Protein AF-A0A661AYB1-F1 (afdb_monomer_lite)

pLDDT: mean 85.17, std 22.88, range [31.92, 98.88]

Secondary structure (DSSP, 8-state):
----------------------TTS-------GGGS--HHHHHHHHSS--HHHHHHHHHHHHHHHHH---STTS-EEEEEESSSSTTTTHHHHHHHHHH---GGGT-EEEEE-SS-EEEEEETTEEEEEEE-HHHHHHHHT-S-HHHHHHHHHHS-GGGTEEEEEEE-

Sequence (168 aa):
MSNPREGSGTSRRRTSSAYRNTWIRNGRGFLRGADLLDYKHAIDFHGHEGPFLALGYKIGEYAREKLKPSGIMDLRALIFLKKIEKPYTCVLDGIQCSTTCTLGKGNIEVREGDGWRVEIEGKNGKVIFVIKEETIEYFLSRDDLERTAEEVRENPLERWVFLQDFSN

Radius of gyration: 23.29 Å; chains: 1; bounding box: 60×84×34 Å

Structure (mmCIF, N/CA/C/O backbone):
data_AF-A0A661AYB1-F1
#
_entry.id   AF-A0A661AYB1-F1
#
loop_
_atom_site.group_PDB
_atom_site.id
_atom_site.type_symbol
_atom_site.label_atom_id
_atom_site.label_alt_id
_atom_site.label_comp_id
_atom_site.label_asym_id
_atom_site.label_entity_id
_atom_site.label_seq_id
_atom_site.pdbx_PDB_ins_code
_atom_site.Cartn_x
_atom_site.Cartn_y
_atom_site.Cartn_z
_atom_site.occupancy
_atom_site.B_iso_or_equiv
_atom_site.auth_seq_id
_atom_site.auth_comp_id
_atom_site.auth_asym_id
_atom_site.auth_atom_id
_atom_site.pdbx_PDB_model_num
ATOM 1 N N . MET A 1 1 ? -45.485 -69.947 0.235 1.00 43.81 1 MET A N 1
ATOM 2 C CA . MET A 1 1 ? -44.553 -69.177 1.083 1.00 43.81 1 MET A CA 1
ATOM 3 C C . MET A 1 1 ? -44.688 -67.705 0.707 1.00 43.81 1 MET A C 1
ATOM 5 O O . MET A 1 1 ? -44.506 -67.379 -0.453 1.00 43.81 1 MET A O 1
ATOM 9 N N . SER A 1 2 ? -45.178 -66.914 1.664 1.00 39.59 2 SER A N 1
ATOM 10 C CA . SER A 1 2 ? -45.074 -65.451 1.866 1.00 39.59 2 SER A CA 1
ATOM 11 C C . SER A 1 2 ? -44.906 -64.471 0.676 1.00 39.59 2 SER A C 1
ATOM 13 O O . SER A 1 2 ? -43.874 -64.423 0.023 1.00 39.59 2 SER A O 1
ATOM 15 N N . ASN A 1 3 ? -45.920 -63.602 0.541 1.00 35.78 3 ASN A N 1
ATOM 16 C CA . ASN A 1 3 ? -45.997 -62.254 -0.085 1.00 35.78 3 ASN A CA 1
ATOM 17 C C . ASN A 1 3 ? -44.913 -61.267 0.478 1.00 35.78 3 ASN A C 1
ATOM 19 O O . ASN A 1 3 ? -44.307 -61.666 1.476 1.00 35.78 3 ASN A O 1
ATOM 23 N N . PRO A 1 4 ? -44.724 -59.978 0.046 1.00 45.22 4 PRO A N 1
ATOM 24 C CA . PRO A 1 4 ? -45.544 -59.139 -0.857 1.00 45.22 4 PRO A CA 1
ATOM 25 C C . PRO A 1 4 ? -44.851 -58.077 -1.780 1.00 45.22 4 PRO A C 1
ATOM 27 O O . PRO A 1 4 ? -43.690 -57.721 -1.641 1.00 45.22 4 PRO A O 1
ATOM 30 N N . ARG A 1 5 ? -45.682 -57.566 -2.707 1.00 37.22 5 ARG A N 1
ATOM 31 C CA . ARG A 1 5 ? -45.939 -56.191 -3.227 1.00 37.22 5 ARG A CA 1
ATOM 32 C C . ARG A 1 5 ? -44.910 -55.033 -3.173 1.00 37.22 5 ARG A C 1
ATOM 34 O O . ARG A 1 5 ? -44.448 -54.637 -2.115 1.00 37.22 5 ARG A O 1
ATOM 41 N N . GLU A 1 6 ? -44.837 -54.393 -4.352 1.00 39.62 6 GLU A N 1
ATOM 42 C CA . GLU A 1 6 ? -44.887 -52.951 -4.706 1.00 39.62 6 GLU A CA 1
ATOM 43 C C . GLU A 1 6 ? -43.889 -51.931 -4.128 1.00 39.62 6 GLU A C 1
ATOM 45 O O . GLU A 1 6 ? -43.764 -51.717 -2.928 1.00 39.62 6 GLU A O 1
ATOM 50 N N . GLY A 1 7 ? -43.302 -51.156 -5.049 1.00 32.94 7 GLY A N 1
ATOM 51 C CA . GLY A 1 7 ? -42.613 -49.899 -4.770 1.00 32.94 7 GLY A CA 1
ATOM 52 C C . GLY A 1 7 ? -42.610 -48.991 -6.000 1.00 32.94 7 GLY A C 1
ATOM 53 O O . GLY A 1 7 ? -41.715 -49.058 -6.836 1.00 32.94 7 GLY A O 1
ATOM 54 N N . SER A 1 8 ? -43.639 -48.151 -6.103 1.00 37.94 8 SER A N 1
ATOM 55 C CA . SER A 1 8 ? -43.830 -47.079 -7.082 1.00 37.94 8 SER A CA 1
ATOM 56 C C . SER A 1 8 ? -42.684 -46.055 -7.070 1.00 37.94 8 SER A C 1
ATOM 58 O O . SER A 1 8 ? -42.398 -45.443 -6.037 1.00 37.94 8 SER A O 1
ATOM 60 N N . GLY A 1 9 ? -42.069 -45.820 -8.232 1.00 38.38 9 GLY A N 1
ATOM 61 C CA . GLY A 1 9 ? -41.045 -44.795 -8.431 1.00 38.38 9 GLY A CA 1
ATOM 62 C C . GLY A 1 9 ? -41.621 -43.382 -8.330 1.00 38.38 9 GLY A C 1
ATOM 63 O O . GLY A 1 9 ? -42.375 -42.943 -9.195 1.00 38.38 9 GLY A O 1
ATOM 64 N N . THR A 1 10 ? -41.242 -42.653 -7.281 1.00 40.94 10 THR A N 1
ATOM 65 C CA . THR A 1 10 ? -41.530 -41.222 -7.134 1.00 40.94 10 THR A CA 1
ATOM 66 C C . THR A 1 10 ? -40.309 -40.402 -7.546 1.00 40.94 10 THR A C 1
ATOM 68 O O . THR A 1 10 ? -39.211 -40.548 -7.005 1.00 40.94 10 THR A O 1
ATOM 71 N N . SER A 1 11 ? -40.499 -39.517 -8.528 1.00 45.06 11 SER A N 1
ATOM 72 C CA . SER A 1 11 ? -39.491 -38.560 -8.980 1.00 45.06 11 SER A CA 1
ATOM 73 C C . SER A 1 11 ? -39.166 -37.568 -7.859 1.00 45.06 11 SER A C 1
ATOM 75 O O . SER A 1 11 ? -39.990 -36.717 -7.511 1.00 45.06 11 SER A O 1
ATOM 77 N N . ARG A 1 12 ? -37.955 -37.628 -7.301 1.00 42.88 12 ARG A N 1
ATOM 78 C CA . ARG A 1 12 ? -37.462 -36.586 -6.393 1.00 42.88 12 ARG A CA 1
ATOM 79 C C . ARG A 1 12 ? -36.938 -35.404 -7.206 1.00 42.88 12 ARG A C 1
ATOM 81 O O . ARG A 1 12 ? -35.799 -35.409 -7.664 1.00 42.88 12 ARG A O 1
ATOM 88 N N . ARG A 1 13 ? -37.763 -34.361 -7.339 1.00 41.09 13 ARG A N 1
ATOM 89 C CA . ARG A 1 13 ? -37.289 -33.006 -7.652 1.00 41.09 13 ARG A CA 1
ATOM 90 C C . ARG A 1 13 ? -36.398 -32.540 -6.497 1.00 41.09 13 ARG A C 1
ATOM 92 O O . ARG A 1 13 ? -36.885 -32.309 -5.394 1.00 41.09 13 ARG A O 1
ATOM 99 N N . ARG A 1 14 ? -35.093 -32.408 -6.738 1.00 37.84 14 ARG A N 1
ATOM 100 C CA . ARG A 1 14 ? -34.182 -31.672 -5.851 1.00 37.84 14 ARG A CA 1
ATOM 101 C C . ARG A 1 14 ? -34.452 -30.180 -6.032 1.00 37.84 14 ARG A C 1
ATOM 103 O O . ARG A 1 14 ? -33.936 -29.560 -6.952 1.00 37.84 14 ARG A O 1
ATOM 110 N N . THR A 1 15 ? -35.285 -29.607 -5.172 1.00 40.50 15 THR A N 1
ATOM 111 C CA . THR A 1 15 ? -35.378 -28.152 -5.027 1.00 40.50 15 THR A CA 1
ATOM 112 C C . THR A 1 15 ? -34.154 -27.665 -4.256 1.00 40.50 15 THR A C 1
ATOM 114 O O . THR A 1 15 ? -33.976 -28.004 -3.086 1.00 40.50 15 THR A O 1
ATOM 117 N N . SER A 1 16 ? -33.300 -26.885 -4.914 1.00 42.72 16 SER A N 1
ATOM 118 C CA . SER A 1 16 ? -32.197 -26.142 -4.306 1.00 42.72 16 SER A CA 1
ATOM 119 C C . SER A 1 16 ? -32.754 -25.080 -3.355 1.00 42.72 16 SER A C 1
ATOM 121 O O . SER A 1 16 ? -33.193 -24.013 -3.776 1.00 42.72 16 SER A O 1
ATOM 123 N N . SER A 1 17 ? -32.764 -25.382 -2.062 1.00 47.78 17 SER A N 1
ATOM 124 C CA . SER A 1 17 ? -33.146 -24.443 -1.009 1.00 47.78 17 SER A CA 1
ATOM 125 C C . SER A 1 17 ? -32.189 -24.603 0.163 1.00 47.78 17 SER A C 1
ATOM 127 O O . SER A 1 17 ? -32.454 -25.400 1.054 1.00 47.78 17 SER A O 1
ATOM 129 N N . ALA A 1 18 ? -31.058 -23.890 0.119 1.00 39.28 18 ALA A N 1
ATOM 130 C CA . ALA A 1 18 ? -30.256 -23.540 1.299 1.00 39.28 18 ALA A CA 1
ATOM 131 C C . ALA A 1 18 ? -29.067 -22.609 0.959 1.00 39.28 18 ALA A C 1
ATOM 133 O O . ALA A 1 18 ? -27.968 -22.805 1.455 1.00 39.28 18 ALA A O 1
ATOM 134 N N . TYR A 1 19 ? -29.269 -21.559 0.160 1.00 35.22 19 TYR A N 1
ATOM 135 C CA . TYR A 1 19 ? -28.441 -20.348 0.289 1.00 35.22 19 TYR A CA 1
ATOM 136 C C . TYR A 1 19 ? -29.288 -19.293 0.999 1.00 35.22 19 TYR A C 1
ATOM 138 O O . TYR A 1 19 ? -29.743 -18.313 0.418 1.00 35.22 19 TYR A O 1
ATOM 146 N N . ARG A 1 20 ? -29.611 -19.555 2.271 1.00 37.22 20 ARG A N 1
ATOM 147 C CA . ARG A 1 20 ? -30.204 -18.536 3.140 1.00 37.22 20 ARG A CA 1
ATOM 148 C C . ARG A 1 20 ? -29.062 -17.769 3.785 1.00 37.22 20 ARG A C 1
ATOM 150 O O . ARG A 1 20 ? -28.389 -18.278 4.671 1.00 37.22 20 ARG A O 1
ATOM 157 N N . ASN A 1 21 ? -28.877 -16.547 3.302 1.00 39.44 21 ASN A N 1
ATOM 158 C CA . ASN A 1 21 ? -27.974 -15.523 3.812 1.00 39.44 21 ASN A CA 1
ATOM 159 C C . ASN A 1 21 ? -28.178 -15.293 5.320 1.00 39.44 21 ASN A C 1
ATOM 161 O O . ASN A 1 21 ? -29.013 -14.490 5.734 1.00 39.44 21 ASN A O 1
ATOM 165 N N . THR A 1 22 ? -27.409 -15.996 6.147 1.00 34.19 22 THR A N 1
ATOM 166 C CA . THR A 1 22 ? -27.320 -15.779 7.601 1.00 34.19 22 THR A CA 1
ATOM 167 C C . THR A 1 22 ? -26.187 -14.825 7.986 1.00 34.19 22 THR A C 1
ATOM 169 O O . THR A 1 22 ? -26.198 -14.299 9.094 1.00 34.19 22 THR A O 1
ATOM 172 N N . TRP A 1 23 ? -25.266 -14.517 7.068 1.00 37.44 23 TRP A N 1
ATOM 173 C CA . TRP A 1 23 ? -24.085 -13.680 7.326 1.00 37.44 23 TRP A CA 1
ATOM 174 C C . TRP A 1 23 ? -24.373 -12.180 7.497 1.00 37.44 23 TRP A C 1
ATOM 176 O O . TRP A 1 23 ? -23.532 -11.459 8.016 1.00 37.44 23 TRP A O 1
ATOM 186 N N . ILE A 1 24 ? -25.559 -11.698 7.103 1.00 43.25 24 ILE A N 1
ATOM 187 C CA . ILE A 1 24 ? -25.886 -10.257 7.116 1.00 43.25 24 ILE A CA 1
ATOM 188 C C . ILE A 1 24 ? -26.726 -9.849 8.347 1.00 43.25 24 ILE A C 1
ATOM 190 O O . ILE A 1 24 ? -26.799 -8.670 8.674 1.00 43.25 24 ILE A O 1
ATOM 194 N N . ARG A 1 25 ? -27.358 -10.787 9.077 1.00 33.72 25 ARG A N 1
ATOM 195 C CA . ARG A 1 25 ? -28.389 -10.432 10.086 1.00 33.72 25 ARG A CA 1
ATOM 196 C C . ARG A 1 25 ? -27.957 -10.430 11.549 1.00 33.72 25 ARG A C 1
ATOM 198 O O . ARG A 1 25 ? -28.718 -9.938 12.372 1.00 33.72 25 ARG A O 1
ATOM 205 N N . ASN A 1 26 ? -26.770 -10.915 11.896 1.00 31.92 26 ASN A N 1
ATOM 206 C CA . ASN A 1 26 ? -26.352 -10.972 13.297 1.00 31.92 26 ASN A CA 1
ATOM 207 C C . ASN A 1 26 ? -25.154 -10.057 13.529 1.00 31.92 26 ASN A C 1
ATOM 209 O O . ASN A 1 26 ? -24.014 -10.491 13.408 1.00 31.92 26 ASN A O 1
ATOM 213 N N . GLY A 1 27 ? -25.430 -8.799 13.883 1.00 40.94 27 GLY A N 1
ATOM 214 C CA . GLY A 1 27 ? -24.456 -7.814 14.362 1.00 40.94 27 GLY A CA 1
ATOM 215 C C . GLY A 1 27 ? -23.776 -8.228 15.671 1.00 40.94 27 GLY A C 1
ATOM 216 O O . GLY A 1 27 ? -23.959 -7.596 16.705 1.00 40.94 27 GLY A O 1
ATOM 217 N N . ARG A 1 28 ? -22.987 -9.302 15.631 1.00 38.91 28 ARG A N 1
ATOM 218 C CA . ARG A 1 28 ? -22.033 -9.698 16.664 1.00 38.91 28 ARG A CA 1
ATOM 219 C C . ARG A 1 28 ? -20.692 -9.893 15.978 1.00 38.91 28 ARG A C 1
ATOM 221 O O . ARG A 1 28 ? -20.507 -10.846 15.228 1.00 38.91 28 ARG A O 1
ATOM 228 N N . GLY A 1 29 ? -19.818 -8.912 16.179 1.00 45.34 29 GLY A N 1
ATOM 229 C CA . GLY A 1 29 ? -18.493 -8.871 15.586 1.00 45.34 29 GLY A CA 1
ATOM 230 C C . GLY A 1 29 ? -17.638 -10.052 16.013 1.00 45.34 29 GLY A C 1
ATOM 231 O O . GLY A 1 29 ? -17.759 -10.535 17.135 1.00 45.34 29 GLY A O 1
ATOM 232 N N . PHE A 1 30 ? -16.773 -10.478 15.104 1.00 46.31 30 PHE A N 1
ATOM 233 C CA . PHE A 1 30 ? -15.392 -10.809 15.413 1.00 46.31 30 PHE A CA 1
ATOM 234 C C . PHE A 1 30 ? -14.692 -11.018 14.071 1.00 46.31 30 PHE A C 1
ATOM 236 O O . PHE A 1 30 ? -14.798 -12.092 13.493 1.00 46.31 30 PHE A O 1
ATOM 243 N N . LEU A 1 31 ? -14.004 -10.002 13.548 1.00 49.12 31 LEU A N 1
ATOM 244 C CA . LEU A 1 31 ? -12.882 -10.305 12.666 1.00 49.12 31 LEU A CA 1
ATOM 245 C C . LEU A 1 31 ? -11.839 -10.999 13.547 1.00 49.12 31 LEU A C 1
ATOM 247 O O . LEU A 1 31 ? -11.170 -10.330 14.338 1.00 49.12 31 LEU A O 1
ATOM 251 N N . ARG A 1 32 ? -11.749 -12.335 13.504 1.00 50.12 32 ARG A N 1
ATOM 252 C CA . ARG A 1 32 ? -10.580 -13.010 14.092 1.00 50.12 32 ARG A CA 1
ATOM 253 C C . ARG A 1 32 ? -9.410 -12.697 13.163 1.00 50.12 32 ARG A C 1
ATOM 255 O O . ARG A 1 32 ? -9.601 -12.489 11.970 1.00 50.12 32 ARG A O 1
ATOM 262 N N . GLY A 1 33 ? -8.182 -12.720 13.678 1.00 44.81 33 GLY A N 1
ATOM 263 C CA . GLY A 1 33 ? -6.979 -12.604 12.838 1.00 44.81 33 GLY A CA 1
ATOM 264 C C . GLY A 1 33 ? -6.897 -13.639 11.697 1.00 44.81 33 GLY A C 1
ATOM 265 O O . GLY A 1 33 ? -6.068 -13.485 10.818 1.00 44.81 33 GLY A O 1
ATOM 266 N N . ALA A 1 34 ? -7.771 -14.654 11.689 1.00 47.03 34 ALA A N 1
ATOM 267 C CA . ALA A 1 34 ? -7.906 -15.683 10.660 1.00 47.03 34 ALA A CA 1
ATOM 268 C C . ALA A 1 34 ? -8.779 -15.289 9.442 1.00 47.03 34 ALA A C 1
ATOM 270 O O . ALA A 1 34 ? -8.911 -16.095 8.528 1.00 47.03 34 ALA A O 1
ATOM 271 N N . ASP A 1 35 ? -9.376 -14.089 9.418 1.00 61.72 35 ASP A N 1
ATOM 272 C CA . ASP A 1 35 ? -10.296 -13.650 8.348 1.00 61.72 35 ASP A CA 1
ATOM 273 C C . ASP A 1 35 ? -9.658 -12.660 7.344 1.00 61.72 35 ASP A C 1
ATOM 275 O O . ASP A 1 35 ? -10.359 -12.071 6.517 1.00 61.72 35 ASP A O 1
ATOM 279 N N . LEU A 1 36 ? -8.340 -12.433 7.426 1.00 72.75 36 LEU A N 1
ATOM 280 C CA . LEU A 1 36 ? -7.573 -11.610 6.481 1.00 72.75 36 LEU A CA 1
ATOM 281 C C . LEU A 1 36 ? -6.665 -12.482 5.626 1.00 72.75 36 LEU A C 1
ATOM 283 O O . LEU A 1 36 ? -6.191 -13.522 6.080 1.00 72.75 36 LEU A O 1
ATOM 287 N N . LEU A 1 37 ? -6.402 -12.027 4.403 1.00 85.00 37 LEU A N 1
ATOM 288 C CA . LEU A 1 37 ? -5.384 -12.648 3.573 1.00 85.00 37 LEU A CA 1
ATOM 289 C C . LEU A 1 37 ? -4.026 -12.304 4.176 1.00 85.00 37 LEU A C 1
ATOM 291 O O . LEU A 1 37 ? -3.697 -11.126 4.301 1.00 85.00 37 LEU A O 1
ATOM 295 N N . ASP A 1 38 ? -3.260 -13.326 4.560 1.00 94.56 38 ASP A N 1
ATOM 296 C CA . ASP A 1 38 ? -1.843 -13.126 4.837 1.00 94.56 38 ASP A CA 1
ATOM 297 C C . ASP A 1 38 ? -1.109 -12.702 3.552 1.00 94.56 38 ASP A C 1
ATOM 299 O O . ASP A 1 38 ? -1.650 -12.737 2.439 1.00 94.56 38 ASP A O 1
ATOM 303 N N . TYR A 1 39 ? 0.149 -12.302 3.697 1.00 96.62 39 TYR A N 1
ATOM 304 C CA . TYR A 1 39 ? 0.917 -11.782 2.575 1.00 96.62 39 TYR A CA 1
ATOM 305 C C . TYR A 1 39 ? 1.100 -12.808 1.446 1.00 96.62 39 TYR A C 1
ATOM 307 O O . TYR A 1 39 ? 1.067 -12.447 0.271 1.00 96.62 39 TYR A O 1
ATOM 315 N N . LYS A 1 40 ? 1.206 -14.102 1.777 1.00 97.12 40 LYS A N 1
ATOM 316 C CA . LYS A 1 40 ? 1.285 -15.163 0.768 1.00 97.12 40 LYS A CA 1
ATOM 317 C C . LYS A 1 40 ? -0.007 -15.223 -0.049 1.00 97.12 40 LYS A C 1
ATOM 319 O O . LYS A 1 40 ? 0.045 -15.301 -1.272 1.00 97.12 40 LYS A O 1
ATOM 324 N N . HIS A 1 41 ? -1.164 -15.145 0.598 1.00 97.19 41 HIS A N 1
ATOM 325 C CA . HIS A 1 41 ? -2.436 -15.110 -0.118 1.00 97.19 41 HIS A CA 1
ATOM 326 C C . HIS A 1 41 ? -2.632 -13.809 -0.909 1.00 97.19 41 HIS A C 1
ATOM 328 O O . HIS A 1 41 ? -3.308 -13.830 -1.935 1.00 97.19 41 HIS A O 1
ATOM 334 N N . ALA A 1 42 ? -2.035 -12.691 -0.481 1.00 97.75 42 ALA A N 1
ATOM 335 C CA . ALA A 1 42 ? -2.006 -11.466 -1.280 1.00 97.75 42 ALA A CA 1
ATOM 336 C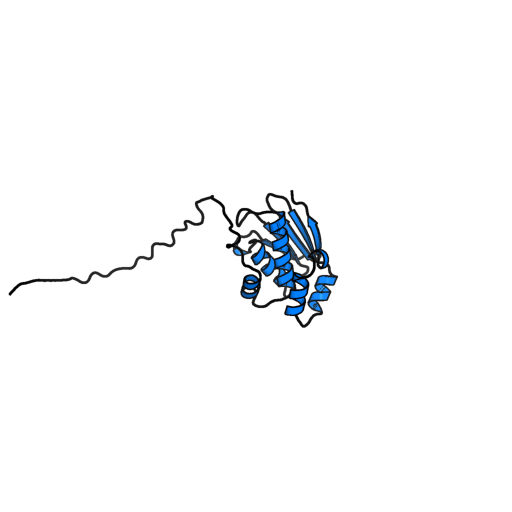 C . ALA A 1 42 ? -1.189 -11.647 -2.573 1.00 97.75 42 ALA A C 1
ATOM 338 O O . ALA A 1 42 ? -1.622 -11.196 -3.634 1.00 97.75 42 ALA A O 1
ATOM 339 N N . ILE A 1 43 ? -0.059 -12.362 -2.508 1.00 98.44 43 ILE A N 1
ATOM 340 C CA . ILE A 1 43 ? 0.715 -12.772 -3.692 1.00 98.44 43 ILE A CA 1
ATOM 341 C C . ILE A 1 43 ? -0.128 -13.677 -4.593 1.00 98.44 43 ILE A C 1
ATOM 343 O O . ILE A 1 43 ? -0.221 -13.414 -5.789 1.00 98.44 43 ILE A O 1
ATOM 347 N N . ASP A 1 44 ? -0.787 -14.695 -4.032 1.00 98.25 44 ASP A N 1
ATOM 348 C CA . ASP A 1 44 ? -1.638 -15.616 -4.798 1.00 98.25 44 ASP A CA 1
ATOM 349 C C . ASP A 1 44 ? -2.811 -14.875 -5.476 1.00 98.25 44 ASP A C 1
ATOM 351 O O . ASP A 1 44 ? -3.161 -15.173 -6.618 1.00 98.25 44 ASP A O 1
ATOM 355 N N . PHE A 1 45 ? -3.404 -13.885 -4.795 1.00 97.81 45 PHE A N 1
ATOM 356 C CA . PHE A 1 45 ? -4.462 -13.029 -5.341 1.00 97.81 45 PHE A CA 1
ATOM 357 C C . PHE A 1 45 ? -3.961 -12.151 -6.496 1.00 97.81 45 PHE A C 1
ATOM 359 O O . PHE A 1 45 ? -4.647 -12.011 -7.507 1.00 97.81 45 PHE A O 1
ATOM 366 N N . HIS A 1 46 ? -2.772 -11.564 -6.350 1.00 97.94 46 HIS A N 1
ATOM 367 C CA . HIS A 1 46 ? -2.188 -10.660 -7.341 1.00 97.94 46 HIS A CA 1
ATOM 368 C C . HIS A 1 46 ? -1.590 -11.396 -8.553 1.00 97.94 46 HIS A C 1
ATOM 370 O O . HIS A 1 46 ? -1.641 -10.907 -9.684 1.00 97.94 46 HIS A O 1
ATOM 376 N N . GLY A 1 47 ? -1.021 -12.579 -8.314 1.00 98.25 47 GLY A N 1
ATOM 377 C CA . GLY A 1 47 ? -0.378 -13.445 -9.300 1.00 98.25 47 GLY A CA 1
ATOM 378 C C . GLY A 1 47 ? 1.155 -13.400 -9.320 1.00 98.25 47 GLY A C 1
ATOM 379 O O . GLY A 1 47 ? 1.748 -14.196 -10.041 1.00 98.25 47 GLY A O 1
ATOM 380 N N . HIS A 1 48 ? 1.803 -12.504 -8.568 1.00 98.00 48 HIS A N 1
ATOM 381 C CA . HIS A 1 48 ? 3.260 -12.483 -8.353 1.00 98.00 48 HIS A CA 1
ATOM 382 C C . HIS A 1 48 ? 3.639 -11.597 -7.155 1.00 98.00 48 HIS A C 1
ATOM 384 O O . HIS A 1 48 ? 2.840 -10.771 -6.711 1.00 98.00 48 HIS A O 1
ATOM 390 N N . GLU A 1 49 ? 4.867 -11.738 -6.649 1.00 98.19 49 GLU A N 1
ATOM 391 C CA . GLU A 1 49 ? 5.412 -10.872 -5.600 1.00 98.19 49 GLU A CA 1
ATOM 392 C C . GLU A 1 49 ? 6.137 -9.669 -6.227 1.00 98.19 49 GLU A C 1
ATOM 394 O O . GLU A 1 49 ? 7.187 -9.809 -6.847 1.00 98.19 49 GLU A O 1
ATOM 399 N N . GLY A 1 50 ? 5.549 -8.475 -6.105 1.00 98.56 50 GLY A N 1
ATOM 400 C CA . GLY A 1 50 ? 6.106 -7.235 -6.651 1.00 98.56 50 GLY A CA 1
ATOM 401 C C . GLY A 1 50 ? 6.136 -6.100 -5.624 1.00 98.56 50 GLY A C 1
ATOM 402 O O . GLY A 1 50 ? 5.351 -6.100 -4.671 1.00 98.56 50 GLY A O 1
ATOM 403 N N . PRO A 1 51 ? 7.001 -5.087 -5.803 1.00 98.75 51 PRO A N 1
ATOM 404 C CA . PRO A 1 51 ? 7.246 -4.079 -4.771 1.00 98.75 51 PRO A CA 1
ATOM 405 C C . PRO A 1 51 ? 6.038 -3.171 -4.500 1.00 98.75 51 PRO A C 1
ATOM 407 O O . PRO A 1 51 ? 5.793 -2.789 -3.356 1.00 98.75 51 PRO A O 1
ATOM 410 N N . PHE A 1 52 ? 5.220 -2.881 -5.518 1.00 98.75 52 PHE A N 1
ATOM 411 C CA . PHE A 1 52 ? 3.970 -2.137 -5.336 1.00 98.75 52 PHE A CA 1
ATOM 412 C C . PHE A 1 52 ? 2.940 -2.924 -4.510 1.00 98.75 52 PHE A C 1
ATOM 414 O O . PHE A 1 52 ? 2.313 -2.344 -3.624 1.00 98.75 52 PHE A O 1
ATOM 421 N N . LEU A 1 53 ? 2.804 -4.238 -4.747 1.00 98.81 53 LEU A N 1
ATOM 422 C CA . LEU A 1 53 ? 1.960 -5.125 -3.936 1.00 98.81 53 LEU A CA 1
ATOM 423 C C . LEU A 1 53 ? 2.438 -5.132 -2.478 1.00 98.81 53 LEU A C 1
ATOM 425 O O . LEU A 1 53 ? 1.637 -4.908 -1.569 1.00 98.81 53 LEU A O 1
ATOM 429 N N . ALA A 1 54 ? 3.742 -5.338 -2.270 1.00 98.88 54 ALA A N 1
ATOM 430 C CA . ALA A 1 54 ? 4.373 -5.358 -0.952 1.00 98.88 54 ALA A CA 1
ATOM 431 C C . ALA A 1 54 ? 4.125 -4.062 -0.174 1.00 98.88 54 ALA A C 1
ATOM 433 O O . ALA A 1 54 ? 3.707 -4.098 0.986 1.00 98.88 54 ALA A O 1
ATOM 434 N N . LEU A 1 55 ? 4.319 -2.911 -0.826 1.00 98.88 55 LEU A N 1
ATOM 435 C CA . LEU A 1 55 ? 4.087 -1.606 -0.218 1.00 98.88 55 LEU A CA 1
ATOM 436 C C . LEU A 1 55 ? 2.615 -1.421 0.168 1.00 98.88 55 LEU A C 1
ATOM 438 O O . LEU A 1 55 ? 2.323 -0.995 1.284 1.00 98.88 55 LEU A O 1
ATOM 442 N N . GLY A 1 56 ? 1.688 -1.774 -0.726 1.00 98.81 56 GLY A N 1
ATOM 443 C CA . GLY A 1 56 ? 0.254 -1.676 -0.458 1.00 98.81 56 GLY A CA 1
ATOM 444 C C . GLY A 1 56 ? -0.186 -2.556 0.710 1.00 98.81 56 GLY A C 1
ATOM 445 O O . GLY A 1 56 ? -0.933 -2.111 1.584 1.00 98.81 56 GLY A O 1
ATOM 446 N N . TYR A 1 57 ? 0.329 -3.785 0.768 1.00 98.75 57 TYR A N 1
ATOM 447 C CA . TYR A 1 57 ? 0.041 -4.709 1.858 1.00 98.75 57 TYR A CA 1
ATOM 448 C C . TYR A 1 57 ? 0.521 -4.136 3.197 1.00 98.75 57 TYR A C 1
ATOM 450 O O . TYR A 1 57 ? -0.275 -4.015 4.132 1.00 98.75 57 TYR A O 1
ATOM 458 N N . LYS A 1 58 ? 1.769 -3.655 3.241 1.00 98.50 58 LYS A N 1
ATOM 459 C CA . LYS A 1 58 ? 2.391 -3.055 4.428 1.00 98.50 58 LYS A CA 1
ATOM 460 C C . LYS A 1 58 ? 1.680 -1.789 4.915 1.00 98.50 58 LYS A C 1
ATOM 462 O O . LYS A 1 58 ? 1.504 -1.607 6.119 1.00 98.50 58 LYS A O 1
ATOM 467 N N . ILE A 1 59 ? 1.228 -0.936 3.993 1.00 98.75 59 ILE A N 1
ATOM 468 C CA . ILE A 1 59 ? 0.389 0.232 4.304 1.00 98.75 59 ILE A CA 1
ATOM 469 C C . ILE A 1 59 ? -0.883 -0.200 5.040 1.00 98.75 59 ILE A C 1
ATOM 471 O O . ILE A 1 59 ? -1.256 0.396 6.053 1.00 98.75 59 ILE A O 1
ATOM 475 N N . GLY A 1 60 ? -1.558 -1.240 4.551 1.00 98.25 60 GLY A N 1
ATOM 476 C CA . GLY A 1 60 ? -2.792 -1.693 5.176 1.00 98.25 60 GLY A CA 1
ATOM 477 C C . GLY A 1 60 ? -2.593 -2.429 6.502 1.00 98.25 60 GLY A C 1
ATOM 478 O O . GLY A 1 60 ? -3.410 -2.244 7.404 1.00 98.25 60 GLY A O 1
ATOM 479 N N . GLU A 1 61 ? -1.497 -3.176 6.675 1.00 97.38 61 GLU A N 1
ATOM 480 C CA . GLU A 1 61 ? -1.120 -3.741 7.981 1.00 97.38 61 GLU A CA 1
ATOM 481 C C . GLU A 1 61 ? -0.922 -2.639 9.021 1.00 97.38 61 GLU A C 1
ATOM 483 O O . GLU A 1 61 ? -1.543 -2.681 10.087 1.00 97.38 61 GLU A O 1
ATOM 488 N N . TYR A 1 62 ? -0.144 -1.608 8.671 1.00 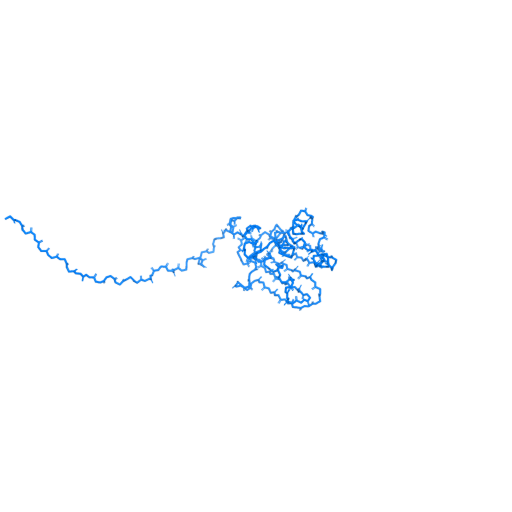98.00 62 TYR A N 1
ATOM 489 C CA . TYR A 1 62 ? 0.058 -0.441 9.525 1.00 98.00 62 TYR A CA 1
ATOM 490 C C . TYR A 1 62 ? -1.281 0.211 9.889 1.00 98.00 62 TYR A C 1
ATOM 492 O O . TYR A 1 62 ? -1.578 0.448 11.061 1.00 98.00 62 TYR A O 1
ATOM 500 N N . ALA A 1 63 ? -2.135 0.468 8.893 1.00 98.06 63 ALA A N 1
ATOM 501 C CA . ALA A 1 63 ? -3.431 1.097 9.124 1.00 98.06 63 ALA A CA 1
ATOM 502 C C . ALA A 1 63 ? -4.321 0.274 10.064 1.00 98.06 63 ALA 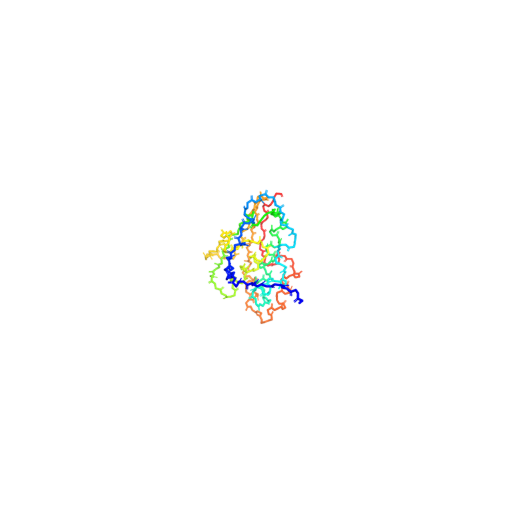A C 1
ATOM 504 O O . ALA A 1 63 ? -5.004 0.839 10.916 1.00 98.06 63 ALA A O 1
ATOM 505 N N . ARG A 1 64 ? -4.308 -1.058 9.959 1.00 95.81 64 ARG A N 1
ATOM 506 C CA . ARG A 1 64 ? -5.065 -1.923 10.873 1.00 95.81 64 ARG A CA 1
ATOM 507 C C . ARG A 1 64 ? -4.501 -1.934 12.284 1.00 95.81 64 ARG A C 1
ATOM 509 O O . ARG A 1 64 ? -5.293 -1.941 13.226 1.00 95.81 64 ARG A O 1
ATOM 516 N N . GLU A 1 65 ? -3.180 -1.930 12.431 1.00 95.44 65 GLU A N 1
ATOM 517 C CA . GLU A 1 65 ? -2.519 -1.848 13.736 1.00 95.44 65 GLU A CA 1
ATOM 518 C C . GLU A 1 65 ? -2.941 -0.574 14.482 1.00 95.44 65 GLU A C 1
ATOM 520 O O . GLU A 1 65 ? -3.318 -0.637 15.656 1.00 95.44 65 GLU A O 1
ATOM 525 N N . LYS A 1 66 ? -2.944 0.570 13.784 1.00 97.25 66 LYS A N 1
ATOM 526 C CA . LYS A 1 66 ? -3.303 1.871 14.363 1.00 97.25 66 LYS A CA 1
ATOM 527 C C . LYS A 1 66 ? -4.800 2.039 14.573 1.00 97.25 66 LYS A C 1
ATOM 529 O O . LYS A 1 66 ? -5.246 2.373 15.666 1.00 97.25 66 LYS A O 1
ATOM 534 N N . LEU A 1 67 ? -5.602 1.751 13.550 1.00 96.50 67 LEU A N 1
ATOM 535 C CA . LEU A 1 67 ? -7.035 2.052 13.559 1.00 96.50 67 LEU A CA 1
ATOM 536 C C . LEU A 1 67 ? -7.892 0.959 14.204 1.00 96.50 67 LEU A C 1
ATOM 538 O O . LEU A 1 67 ? -9.071 1.200 14.466 1.00 96.50 67 LEU A O 1
ATOM 542 N N . LYS A 1 68 ? -7.327 -0.226 14.476 1.00 94.69 68 LYS A N 1
ATOM 543 C CA . LYS A 1 68 ? -7.950 -1.339 15.221 1.00 94.69 68 LYS A CA 1
ATOM 544 C C . LYS A 1 68 ? -9.411 -1.618 14.812 1.00 94.69 68 LYS A C 1
ATOM 546 O O . LYS A 1 68 ? -10.301 -1.592 15.668 1.00 94.69 68 LYS A O 1
ATOM 551 N N . PRO A 1 69 ? -9.704 -1.859 13.517 1.00 93.69 69 PRO A N 1
ATOM 552 C CA . PRO A 1 69 ? -11.067 -2.130 13.071 1.00 93.69 69 PRO A CA 1
ATOM 553 C C . PRO A 1 69 ? -11.608 -3.428 13.679 1.00 93.69 69 PRO A C 1
ATOM 555 O O . PRO A 1 69 ? -10.915 -4.444 13.740 1.00 93.69 69 PRO A O 1
ATOM 558 N N . SER A 1 70 ? -12.879 -3.409 14.072 1.00 90.31 70 SER A N 1
ATOM 559 C CA . SER A 1 70 ? -13.577 -4.559 14.664 1.00 90.31 70 SER A CA 1
ATOM 560 C C . SER A 1 70 ? -14.394 -5.367 13.645 1.00 90.31 70 SER A C 1
ATOM 562 O O . SER A 1 70 ? -14.701 -6.539 13.876 1.00 90.31 70 SER A O 1
ATOM 564 N N . GLY A 1 71 ? -14.735 -4.753 12.509 1.00 89.81 71 GLY A N 1
ATOM 565 C CA . GLY A 1 71 ? -15.558 -5.323 11.448 1.00 89.81 71 GLY A CA 1
ATOM 566 C C . GLY A 1 71 ? -15.068 -4.983 10.039 1.00 89.81 71 GLY A C 1
ATOM 567 O O . GLY A 1 71 ? -14.284 -4.064 9.821 1.00 89.81 71 GLY A O 1
ATOM 568 N N . ILE A 1 72 ? -15.575 -5.729 9.054 1.00 91.06 72 ILE A N 1
ATOM 569 C CA . ILE A 1 72 ? -15.144 -5.671 7.642 1.00 91.06 72 ILE A CA 1
ATOM 570 C C . ILE A 1 72 ? -15.491 -4.368 6.904 1.00 91.06 72 ILE A C 1
ATOM 572 O O . ILE A 1 72 ? -15.068 -4.197 5.765 1.00 91.06 72 ILE A O 1
ATOM 576 N N . MET A 1 73 ? -16.293 -3.487 7.508 1.00 94.12 73 MET A N 1
ATOM 577 C CA . MET A 1 73 ? -16.695 -2.185 6.950 1.00 94.12 73 MET A CA 1
ATOM 578 C C . MET A 1 73 ? -16.229 -1.007 7.819 1.00 94.12 73 MET A C 1
ATOM 580 O O . MET A 1 73 ? -16.653 0.122 7.591 1.00 94.12 73 MET A O 1
ATOM 584 N N . ASP A 1 74 ? -15.402 -1.261 8.840 1.00 95.00 74 ASP A N 1
ATOM 585 C CA . ASP A 1 74 ? -14.954 -0.215 9.770 1.00 95.00 74 ASP A CA 1
ATOM 586 C C . ASP A 1 74 ? -13.873 0.696 9.174 1.00 95.00 74 ASP A C 1
ATOM 588 O O . ASP A 1 74 ? -13.664 1.787 9.700 1.00 95.00 74 ASP A O 1
ATOM 592 N N . LEU A 1 75 ? -13.198 0.258 8.105 1.00 97.81 75 LEU A N 1
ATOM 593 C CA . LEU A 1 75 ? -12.218 1.058 7.375 1.00 97.81 75 LEU A CA 1
ATOM 594 C C . LEU A 1 75 ? -12.777 1.540 6.035 1.00 97.81 75 LEU A C 1
ATOM 596 O O . LEU A 1 75 ? -13.524 0.818 5.359 1.00 97.81 75 LEU A O 1
ATOM 600 N N . ARG A 1 76 ? -12.354 2.743 5.643 1.00 98.69 76 ARG A N 1
ATOM 601 C CA . ARG A 1 76 ? -12.473 3.286 4.287 1.00 98.69 76 ARG A CA 1
ATOM 602 C C . ARG A 1 76 ? -11.103 3.716 3.788 1.00 98.69 76 ARG A C 1
ATOM 604 O O . ARG A 1 76 ? -10.313 4.248 4.561 1.00 98.69 76 ARG A O 1
ATOM 611 N N . ALA A 1 77 ? -10.837 3.481 2.509 1.00 98.75 77 ALA A N 1
ATOM 612 C CA . ALA A 1 77 ? -9.602 3.893 1.856 1.00 98.75 77 ALA A CA 1
ATOM 613 C C . ALA A 1 77 ? -9.890 4.853 0.695 1.00 98.75 77 ALA A C 1
ATOM 615 O O . ALA A 1 77 ? -10.757 4.579 -0.133 1.00 98.75 77 ALA A O 1
ATOM 616 N N . LEU A 1 78 ? -9.137 5.947 0.616 1.00 98.56 78 LEU A N 1
ATOM 617 C CA . LEU A 1 78 ? -9.108 6.855 -0.526 1.00 98.56 78 LEU A CA 1
ATOM 618 C C . LEU A 1 78 ? -7.675 6.918 -1.054 1.00 98.56 78 LEU A C 1
ATOM 620 O O . LEU A 1 78 ? -6.749 7.276 -0.327 1.00 98.56 78 LEU A O 1
ATOM 624 N N . ILE A 1 79 ? -7.493 6.545 -2.316 1.00 98.44 79 ILE A N 1
ATOM 625 C CA . ILE A 1 79 ? -6.177 6.370 -2.927 1.00 98.44 79 ILE A CA 1
ATOM 626 C C . ILE A 1 79 ? -6.063 7.288 -4.136 1.00 98.44 79 ILE A C 1
ATOM 628 O O . ILE A 1 79 ? -6.904 7.257 -5.032 1.00 98.44 79 ILE A O 1
ATOM 632 N N . PHE A 1 80 ? -5.002 8.083 -4.162 1.00 98.19 80 PHE A N 1
ATOM 633 C CA . PHE A 1 80 ? -4.615 8.926 -5.280 1.00 98.19 80 PHE A CA 1
ATOM 634 C C . PHE A 1 80 ? -3.380 8.330 -5.938 1.00 98.19 80 PHE A C 1
ATOM 636 O O . PHE A 1 80 ? -2.362 8.110 -5.276 1.00 98.19 80 PHE A O 1
ATOM 643 N N . LEU A 1 81 ? -3.490 8.072 -7.234 1.00 96.94 81 LEU A N 1
ATOM 644 C CA . LEU A 1 81 ? -2.394 7.633 -8.085 1.00 96.94 81 LEU A CA 1
ATOM 645 C C . LEU A 1 81 ? -2.146 8.702 -9.149 1.00 96.94 81 LEU A C 1
ATOM 647 O O . LEU A 1 81 ? -3.100 9.265 -9.683 1.00 96.94 81 LEU A O 1
ATOM 651 N N . LYS A 1 82 ? -0.881 8.920 -9.519 1.00 93.56 82 LYS A N 1
ATOM 652 C CA . LYS A 1 82 ? -0.524 9.833 -10.618 1.00 93.56 82 LYS A CA 1
ATOM 653 C C . LYS A 1 82 ? -1.121 9.387 -11.950 1.00 93.56 82 LYS A C 1
ATOM 655 O O . LYS A 1 82 ? -1.454 10.210 -12.794 1.00 93.56 82 LYS A O 1
ATOM 660 N N . LYS A 1 83 ? -1.236 8.070 -12.129 1.00 94.38 83 LYS A N 1
ATOM 661 C CA . LYS A 1 83 ? -1.904 7.441 -13.264 1.00 94.38 83 LYS A CA 1
ATOM 662 C C . LYS A 1 83 ? -2.512 6.111 -12.848 1.00 94.38 83 LYS A C 1
ATOM 664 O O . LYS A 1 83 ? -1.860 5.321 -12.157 1.00 94.38 83 LYS A O 1
ATOM 669 N N . ILE A 1 84 ? -3.742 5.845 -13.276 1.00 96.19 84 ILE A N 1
ATOM 670 C CA . ILE A 1 84 ? -4.419 4.569 -13.002 1.00 96.19 84 ILE A CA 1
ATOM 671 C C . ILE A 1 84 ? -4.001 3.534 -14.056 1.00 96.19 84 ILE A C 1
ATOM 673 O O . ILE A 1 84 ? -4.745 3.202 -14.976 1.00 96.19 84 ILE A O 1
ATOM 677 N N . GLU A 1 85 ? -2.780 3.019 -13.929 1.00 96.75 85 GLU A N 1
ATOM 678 C CA . GLU A 1 85 ? -2.268 1.930 -14.765 1.00 96.75 85 GLU A CA 1
ATOM 679 C C . GLU A 1 85 ? -1.241 1.059 -14.032 1.00 96.75 85 GLU A C 1
ATOM 681 O O . GLU A 1 85 ? -0.773 1.394 -12.941 1.00 96.75 85 GLU A O 1
ATOM 686 N N . LYS A 1 86 ? -0.863 -0.066 -14.647 1.00 96.88 86 LYS A N 1
ATOM 687 C CA . LYS A 1 86 ? 0.245 -0.893 -14.159 1.00 96.88 86 LYS A CA 1
ATOM 688 C C . LYS A 1 86 ? 1.591 -0.182 -14.389 1.00 96.88 86 LYS A C 1
ATOM 690 O O . LYS A 1 86 ? 1.754 0.442 -15.434 1.00 96.88 86 LYS A O 1
ATOM 695 N N . PRO A 1 87 ? 2.562 -0.322 -13.467 1.00 96.81 87 PRO A N 1
ATOM 696 C CA . PRO A 1 87 ? 2.519 -1.174 -12.270 1.00 96.81 87 PRO A CA 1
ATOM 697 C C . PRO A 1 87 ? 1.878 -0.507 -11.041 1.00 96.81 87 PRO A C 1
ATOM 699 O O . PRO A 1 87 ? 1.696 -1.153 -10.014 1.00 96.81 87 PRO A O 1
ATOM 702 N N . TYR A 1 88 ? 1.500 0.765 -11.122 1.00 97.75 88 TYR A N 1
ATOM 703 C CA . TYR A 1 88 ? 1.074 1.544 -9.961 1.00 97.75 88 TYR A CA 1
ATOM 704 C C . TYR A 1 88 ? -0.175 0.999 -9.269 1.00 97.75 88 TYR A C 1
ATOM 706 O O . TYR A 1 88 ? -0.250 0.970 -8.042 1.00 97.75 88 TYR A O 1
ATOM 714 N N . THR A 1 89 ? -1.142 0.507 -10.045 1.00 98.06 89 THR A N 1
ATOM 715 C CA . THR A 1 89 ? -2.379 -0.072 -9.504 1.00 98.06 89 THR A CA 1
ATOM 716 C C . THR A 1 89 ? -2.153 -1.353 -8.698 1.00 98.06 89 THR A C 1
ATOM 718 O O . THR A 1 89 ? -3.050 -1.748 -7.963 1.00 98.06 89 THR A O 1
ATOM 721 N N . CYS A 1 90 ? -0.979 -1.992 -8.765 1.00 98.62 90 CYS A N 1
ATOM 722 C CA . CYS A 1 90 ? -0.672 -3.173 -7.949 1.00 98.62 90 CYS A CA 1
ATOM 723 C C . CYS A 1 90 ? -0.691 -2.866 -6.438 1.00 98.62 90 CYS A C 1
ATOM 725 O O . CYS A 1 90 ? -0.977 -3.751 -5.634 1.00 98.62 90 CYS A O 1
ATOM 727 N N . VAL A 1 91 ? -0.473 -1.602 -6.041 1.00 98.69 91 VAL A N 1
ATOM 728 C CA . VAL A 1 91 ? -0.613 -1.161 -4.639 1.00 98.69 91 VAL A CA 1
ATOM 729 C C . VAL A 1 91 ? -2.037 -1.353 -4.109 1.00 98.69 91 VAL A C 1
ATOM 731 O O . VAL A 1 91 ? -2.232 -1.609 -2.920 1.00 98.69 91 VAL A O 1
ATOM 734 N N . LEU A 1 92 ? -3.0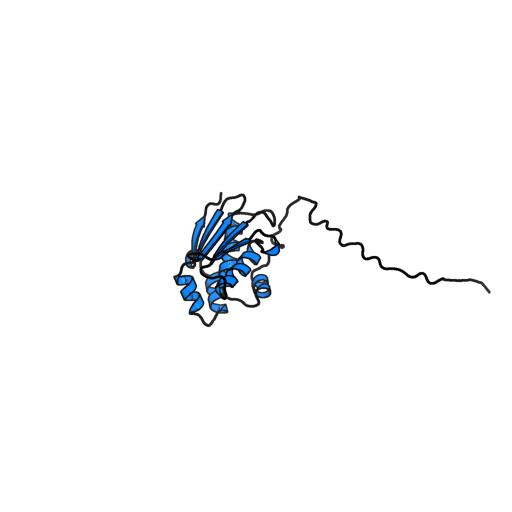36 -1.270 -4.996 1.00 98.62 92 LEU A N 1
ATOM 735 C CA . LEU A 1 92 ? -4.442 -1.430 -4.643 1.00 98.62 92 LEU A CA 1
ATOM 736 C C . LEU A 1 92 ? -4.702 -2.845 -4.133 1.00 98.62 92 LEU A C 1
ATOM 738 O O . LEU A 1 92 ? -5.366 -3.003 -3.117 1.00 98.62 92 LEU A O 1
ATOM 742 N N . ASP A 1 93 ? -4.144 -3.864 -4.783 1.00 98.56 93 ASP A N 1
ATOM 743 C CA . ASP A 1 93 ? -4.347 -5.261 -4.392 1.00 98.56 93 ASP A CA 1
ATOM 744 C C . ASP A 1 93 ? -3.765 -5.547 -3.009 1.00 98.56 93 ASP A C 1
ATOM 746 O O . ASP A 1 93 ? -4.434 -6.165 -2.180 1.00 98.56 93 ASP A O 1
ATOM 750 N N . GLY A 1 94 ? -2.580 -5.003 -2.719 1.00 98.50 94 GLY A N 1
ATOM 751 C CA . GLY A 1 94 ? -1.970 -5.094 -1.395 1.00 98.50 94 GLY A CA 1
ATOM 752 C C . GLY A 1 94 ? -2.870 -4.487 -0.321 1.00 98.50 94 GLY A C 1
ATOM 753 O O . GLY A 1 94 ? -3.180 -5.150 0.668 1.00 98.50 94 GLY A O 1
ATOM 754 N N . ILE A 1 95 ? -3.370 -3.268 -0.560 1.00 98.56 95 ILE A N 1
ATOM 755 C CA . ILE A 1 95 ? -4.279 -2.570 0.362 1.00 98.56 95 ILE A CA 1
ATOM 756 C C . ILE A 1 95 ? -5.585 -3.350 0.539 1.00 98.56 95 ILE A C 1
ATOM 758 O O . ILE A 1 95 ? -6.048 -3.514 1.668 1.00 98.56 95 ILE A O 1
ATOM 762 N N . GLN A 1 96 ? -6.191 -3.849 -0.541 1.00 98.12 96 GLN A N 1
ATOM 763 C CA . GLN A 1 96 ? -7.432 -4.628 -0.472 1.00 98.12 96 GLN A CA 1
ATOM 764 C C . GLN A 1 96 ? -7.250 -5.881 0.398 1.00 98.12 96 GLN A C 1
ATOM 766 O O . GLN A 1 96 ? -8.088 -6.145 1.270 1.00 98.12 96 GLN A O 1
ATOM 771 N N . CYS A 1 97 ? -6.142 -6.605 0.203 1.00 97.44 97 CYS A N 1
ATOM 772 C CA . CYS A 1 97 ? -5.821 -7.830 0.935 1.00 97.44 97 CYS A CA 1
ATOM 773 C C . CYS A 1 97 ? -5.571 -7.577 2.426 1.00 97.44 97 CYS A C 1
ATOM 775 O O . CYS A 1 97 ? -6.056 -8.344 3.259 1.00 97.44 97 CYS A O 1
ATOM 777 N N . SER A 1 98 ? -4.881 -6.487 2.777 1.00 97.19 98 SER A N 1
ATOM 778 C CA . SER A 1 98 ? -4.498 -6.218 4.167 1.00 97.19 98 SER A CA 1
ATOM 779 C C . SER A 1 98 ? -5.492 -5.361 4.951 1.00 97.19 98 SER A C 1
ATOM 781 O O . SER A 1 98 ? -5.457 -5.393 6.174 1.00 97.19 98 SER A O 1
ATOM 783 N N . THR A 1 99 ? -6.417 -4.627 4.318 1.00 96.25 99 THR A N 1
ATOM 784 C CA . THR A 1 99 ? -7.375 -3.741 5.030 1.00 96.25 99 THR A CA 1
ATOM 785 C C . THR A 1 99 ? -8.813 -4.240 5.028 1.00 96.25 99 THR A C 1
ATOM 787 O O . THR A 1 99 ? -9.607 -3.849 5.888 1.00 96.25 99 THR A O 1
ATOM 790 N N . THR A 1 100 ? -9.166 -5.108 4.077 1.00 94.38 100 THR A N 1
ATOM 791 C CA . THR A 1 100 ? -10.546 -5.382 3.657 1.00 94.38 100 THR A CA 1
ATOM 792 C C . THR A 1 100 ? -11.258 -4.177 3.018 1.00 94.38 100 THR A C 1
ATOM 794 O O . THR A 1 100 ? -12.459 -4.240 2.787 1.00 94.38 100 THR A O 1
ATOM 797 N N . CYS A 1 101 ? -10.591 -3.073 2.696 1.00 97.69 101 CYS A N 1
ATOM 798 C CA . CYS A 1 101 ? -11.174 -2.031 1.851 1.00 97.69 101 CYS A CA 1
ATOM 799 C C . CYS A 1 101 ? -11.162 -2.522 0.409 1.00 97.69 101 CYS A C 1
ATOM 801 O O . CYS A 1 101 ? -10.113 -2.490 -0.209 1.00 97.69 101 CYS A O 1
ATOM 803 N N . THR A 1 102 ? -12.286 -3.012 -0.117 1.00 97.69 102 THR A N 1
ATOM 804 C CA . THR A 1 102 ? -12.340 -3.684 -1.433 1.00 97.69 102 THR A CA 1
ATOM 805 C C . THR A 1 102 ? -13.308 -2.995 -2.377 1.00 97.69 102 THR A C 1
ATOM 807 O O . THR A 1 102 ? -14.348 -2.508 -1.922 1.00 97.69 102 THR A O 1
ATOM 810 N N . LEU A 1 103 ? -13.039 -3.052 -3.685 1.00 97.19 103 LEU A N 1
ATOM 811 C CA . LEU A 1 103 ? -13.914 -2.463 -4.706 1.00 97.19 103 LEU A CA 1
ATOM 812 C C . LEU A 1 103 ? -15.345 -3.009 -4.605 1.00 97.19 103 LEU A C 1
ATOM 814 O O . LEU A 1 103 ? -16.302 -2.241 -4.582 1.00 97.19 103 LEU A O 1
ATOM 818 N N . GLY A 1 104 ? -15.498 -4.328 -4.440 1.00 97.06 104 GLY A N 1
ATOM 819 C CA . GLY A 1 104 ? -16.812 -4.976 -4.342 1.00 97.06 104 GLY A CA 1
ATOM 820 C C . GLY A 1 104 ? -17.635 -4.573 -3.112 1.00 97.06 104 GLY A C 1
ATOM 821 O O . GLY A 1 104 ? -18.861 -4.613 -3.157 1.00 97.06 104 GLY A O 1
ATOM 822 N N . LYS A 1 105 ? -16.982 -4.150 -2.023 1.00 95.88 105 LYS A N 1
ATOM 823 C CA . LYS A 1 105 ? -17.659 -3.617 -0.826 1.00 95.88 105 LYS A CA 1
ATOM 824 C C . LYS A 1 105 ? -17.885 -2.106 -0.885 1.00 95.88 105 LYS A C 1
ATOM 826 O O . LYS A 1 105 ? -18.598 -1.577 -0.037 1.00 95.88 105 LYS A O 1
ATOM 831 N N . GLY A 1 106 ? -17.283 -1.415 -1.853 1.00 97.62 106 GLY A N 1
ATOM 832 C CA . GLY A 1 106 ? -17.428 0.030 -2.029 1.00 97.62 106 GLY A CA 1
ATOM 833 C C . GLY A 1 106 ? -16.808 0.866 -0.905 1.00 97.62 106 GLY A C 1
ATOM 834 O O . GLY A 1 106 ? -17.217 2.004 -0.700 1.00 97.62 106 GLY A O 1
ATOM 835 N N . ASN A 1 107 ? -15.856 0.312 -0.147 1.00 97.75 107 ASN A N 1
ATOM 836 C CA . ASN A 1 107 ? -15.122 1.030 0.903 1.00 97.75 107 ASN A CA 1
ATOM 837 C C . ASN A 1 107 ? -13.663 1.337 0.520 1.00 97.75 107 ASN A C 1
ATOM 839 O O . ASN A 1 107 ? -12.841 1.621 1.387 1.00 97.75 107 ASN A O 1
ATOM 843 N N . ILE A 1 108 ? -13.356 1.302 -0.776 1.00 98.50 108 ILE A N 1
ATOM 844 C CA . ILE A 1 108 ? -12.132 1.831 -1.380 1.00 98.50 108 ILE A CA 1
ATOM 845 C C . ILE A 1 108 ? -12.529 2.720 -2.558 1.00 98.50 108 ILE A C 1
ATOM 847 O O . ILE A 1 108 ? -13.373 2.338 -3.370 1.00 98.50 108 ILE A O 1
ATOM 851 N N . GLU A 1 109 ? -11.928 3.896 -2.645 1.00 98.38 109 GLU A N 1
ATOM 852 C CA . GLU A 1 109 ? -12.067 4.809 -3.772 1.00 98.38 109 GLU A CA 1
ATOM 853 C C . GLU A 1 109 ? -10.682 5.108 -4.344 1.00 98.38 109 GLU A C 1
ATOM 855 O O . GLU A 1 109 ? -9.735 5.361 -3.598 1.00 98.38 109 GLU A O 1
ATOM 860 N N . VAL A 1 110 ? -10.561 5.070 -5.671 1.00 98.25 110 VAL A N 1
ATOM 861 C CA . VAL A 1 110 ? -9.308 5.334 -6.384 1.00 98.25 110 VAL A CA 1
ATOM 862 C C . VAL A 1 110 ? -9.526 6.509 -7.321 1.00 98.25 110 VAL A C 1
ATOM 864 O O . VAL A 1 110 ? -10.482 6.517 -8.097 1.00 98.25 110 VAL A O 1
ATOM 867 N N . ARG A 1 111 ? -8.642 7.499 -7.242 1.00 97.44 111 ARG A N 1
ATOM 868 C CA . ARG A 1 111 ? -8.670 8.703 -8.068 1.00 97.44 111 ARG A CA 1
ATOM 869 C C . ARG A 1 111 ? -7.327 8.901 -8.744 1.00 97.44 111 ARG A C 1
ATOM 871 O O . ARG A 1 111 ? -6.279 8.633 -8.160 1.00 97.44 111 ARG A O 1
ATOM 878 N N . GLU A 1 112 ? -7.377 9.407 -9.965 1.00 96.44 112 GLU A N 1
ATOM 879 C CA . GLU A 1 112 ? -6.200 9.984 -10.598 1.00 96.44 112 GLU A CA 1
ATOM 880 C C . GLU A 1 112 ? -5.997 11.404 -10.055 1.00 96.44 112 GLU A C 1
ATOM 882 O O . GLU A 1 112 ? -6.974 12.119 -9.807 1.00 96.44 112 GLU A O 1
ATOM 887 N N . GLY A 1 113 ? -4.754 11.808 -9.819 1.00 88.69 113 GLY A N 1
ATOM 888 C CA . GLY A 1 113 ? -4.448 13.147 -9.325 1.00 88.69 113 GLY A CA 1
ATOM 889 C C . GLY A 1 113 ? -2.962 13.373 -9.094 1.00 88.69 113 GLY A C 1
ATOM 890 O O . GLY A 1 113 ? -2.132 12.526 -9.412 1.00 88.69 113 GLY A O 1
ATOM 891 N N . ASP A 1 114 ? -2.624 14.523 -8.518 1.00 82.81 114 ASP A N 1
ATOM 892 C CA . ASP A 1 114 ? -1.230 14.875 -8.272 1.00 82.81 114 ASP A CA 1
ATOM 893 C C . ASP A 1 114 ? -0.647 14.062 -7.104 1.00 82.81 114 ASP A C 1
ATOM 895 O O . ASP A 1 114 ? -1.101 14.145 -5.959 1.00 82.81 114 ASP A O 1
ATOM 899 N N . GLY A 1 115 ? 0.396 13.288 -7.409 1.00 88.06 115 GLY A N 1
ATOM 900 C CA . GLY A 1 115 ? 1.174 12.519 -6.440 1.00 88.06 115 GLY A CA 1
ATOM 901 C C . GLY A 1 115 ? 0.622 11.128 -6.118 1.00 88.06 115 GLY A C 1
ATOM 902 O O . GLY A 1 115 ? -0.285 10.604 -6.763 1.00 88.06 115 GLY A O 1
ATOM 903 N N . TRP A 1 116 ? 1.223 10.514 -5.100 1.00 95.88 116 TRP A N 1
ATOM 904 C CA . TRP A 1 116 ? 0.953 9.142 -4.680 1.00 95.88 116 TRP A CA 1
ATOM 905 C C . TRP A 1 116 ? 0.526 9.137 -3.222 1.00 95.88 116 TRP A C 1
ATOM 907 O O . TRP A 1 116 ? 1.362 9.263 -2.328 1.00 95.88 116 TRP A O 1
ATOM 917 N N . ARG A 1 117 ? -0.776 9.035 -2.957 1.00 97.88 117 ARG A N 1
ATOM 918 C CA . ARG A 1 117 ? -1.308 9.197 -1.601 1.00 97.88 117 ARG A CA 1
ATOM 919 C C . ARG A 1 117 ? -2.327 8.128 -1.262 1.00 97.88 117 ARG A C 1
ATOM 921 O O . ARG A 1 117 ? -3.240 7.872 -2.035 1.00 97.88 117 ARG A O 1
ATOM 928 N N . VAL A 1 118 ? -2.207 7.559 -0.071 1.00 98.56 118 VAL A N 1
ATOM 929 C CA . VAL A 1 118 ? -3.168 6.617 0.497 1.00 98.56 118 VAL A CA 1
ATOM 930 C C . VAL A 1 118 ? -3.684 7.197 1.802 1.00 98.56 118 VAL A C 1
ATOM 932 O O . VAL A 1 118 ? -2.912 7.501 2.707 1.00 98.56 118 VAL A O 1
ATOM 935 N N . GLU A 1 119 ? -4.993 7.348 1.906 1.00 98.56 119 GLU A N 1
ATOM 936 C CA . GLU A 1 119 ? -5.672 7.730 3.135 1.00 98.56 119 GLU A CA 1
ATOM 937 C C . GLU A 1 119 ? -6.520 6.559 3.600 1.00 98.56 119 GLU A C 1
ATOM 939 O O . GLU A 1 119 ? -7.343 6.056 2.836 1.00 98.56 119 GLU A O 1
ATOM 944 N N . ILE A 1 120 ? -6.334 6.128 4.845 1.00 98.75 120 ILE A N 1
ATOM 945 C CA . ILE A 1 120 ? -7.181 5.107 5.457 1.00 98.75 120 ILE A CA 1
ATOM 946 C C . ILE A 1 120 ? -7.748 5.691 6.740 1.00 98.75 120 ILE A C 1
ATOM 948 O O . ILE A 1 120 ? -7.011 6.161 7.606 1.00 98.75 120 ILE A O 1
ATOM 952 N N . GLU A 1 121 ? -9.069 5.673 6.848 1.00 98.50 121 GLU A N 1
ATOM 953 C CA . GLU A 1 121 ? -9.802 6.177 8.003 1.00 98.50 121 GLU A CA 1
ATOM 954 C C . GLU A 1 121 ? -10.643 5.072 8.635 1.00 98.50 121 GLU A C 1
ATOM 956 O O . GLU A 1 121 ? -11.125 4.153 7.964 1.00 98.50 121 GLU A O 1
ATOM 961 N N . GLY A 1 122 ? -10.824 5.177 9.946 1.00 97.19 122 GLY A N 1
ATOM 962 C CA . GLY A 1 122 ? -11.688 4.313 10.730 1.00 97.19 122 GLY A CA 1
ATOM 963 C C . GLY A 1 122 ? -12.207 5.044 11.963 1.00 97.19 122 GLY A C 1
ATOM 964 O O . GLY A 1 122 ? -11.964 6.231 12.164 1.00 97.19 122 GLY A O 1
ATOM 965 N N . LYS A 1 123 ? -12.916 4.327 12.838 1.00 94.56 123 LYS A N 1
ATOM 966 C CA . LYS A 1 123 ? -13.488 4.917 14.066 1.00 94.56 123 LYS A CA 1
ATOM 967 C C . LYS A 1 123 ? -12.438 5.524 15.003 1.00 94.56 123 LYS A C 1
ATOM 969 O O . LYS A 1 123 ? -12.752 6.459 15.728 1.00 94.56 123 LYS A O 1
ATOM 974 N N . ASN A 1 124 ? -11.217 4.992 14.980 1.00 95.00 124 ASN A N 1
ATOM 975 C CA . ASN A 1 124 ? -10.129 5.400 15.866 1.00 95.00 124 ASN A CA 1
ATOM 976 C C . ASN A 1 124 ? -9.184 6.425 15.221 1.00 95.00 124 ASN A C 1
ATOM 978 O O . ASN A 1 124 ? -8.063 6.567 15.685 1.00 95.00 124 ASN A O 1
ATOM 982 N N . GLY A 1 125 ? -9.608 7.113 14.156 1.00 97.62 125 GLY A N 1
ATOM 983 C CA . GLY A 1 125 ? -8.834 8.176 13.518 1.00 97.62 125 GLY A CA 1
ATOM 984 C C . GLY A 1 125 ? -8.468 7.871 12.070 1.00 97.62 125 GLY A C 1
ATOM 985 O O . GLY A 1 125 ? -9.192 7.165 11.360 1.00 97.62 125 GLY A O 1
ATOM 986 N N . LYS A 1 126 ? -7.350 8.437 11.617 1.00 98.19 126 LYS A N 1
ATOM 987 C CA . LYS A 1 126 ? -6.925 8.392 10.214 1.00 98.19 126 LYS A CA 1
ATOM 988 C C . LYS A 1 126 ? -5.413 8.267 10.102 1.00 98.19 126 LYS A C 1
ATOM 990 O O . LYS A 1 126 ? -4.688 8.908 10.849 1.00 98.19 126 LYS A O 1
ATOM 995 N N . VAL A 1 127 ? -4.945 7.507 9.123 1.00 98.62 127 VAL A N 1
ATOM 996 C CA . VAL A 1 127 ? -3.536 7.474 8.717 1.00 98.62 127 VAL A CA 1
ATOM 997 C C . VAL A 1 127 ? -3.422 7.913 7.261 1.00 98.62 127 VAL A C 1
ATOM 999 O O . VAL A 1 127 ? -4.259 7.563 6.422 1.00 98.62 127 VAL A O 1
ATOM 1002 N N . ILE A 1 128 ? -2.409 8.723 6.965 1.00 98.62 128 ILE A N 1
ATOM 1003 C CA . ILE A 1 128 ? -2.133 9.238 5.625 1.00 98.62 128 ILE A CA 1
ATOM 1004 C C . ILE A 1 128 ? -0.702 8.876 5.253 1.00 98.62 128 ILE A C 1
ATOM 1006 O O . ILE A 1 128 ? 0.242 9.195 5.975 1.00 98.62 128 ILE A O 1
ATOM 1010 N N . PHE A 1 129 ? -0.555 8.255 4.090 1.00 98.62 129 PHE A N 1
ATOM 1011 C CA . PHE A 1 129 ? 0.721 7.880 3.503 1.00 98.62 129 PHE A CA 1
ATOM 1012 C C . PHE A 1 129 ? 0.897 8.640 2.195 1.00 98.62 129 PHE A C 1
ATOM 1014 O O . PHE A 1 129 ? 0.006 8.621 1.345 1.00 98.62 129 PHE A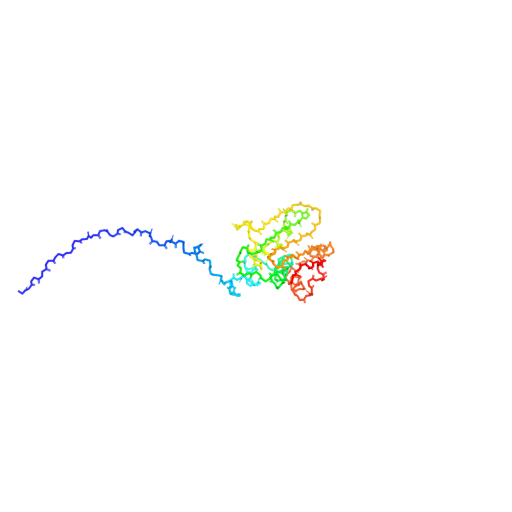 O 1
ATOM 1021 N N . VAL A 1 130 ? 2.043 9.286 2.017 1.00 98.44 130 VAL A N 1
ATOM 1022 C CA . VAL A 1 130 ? 2.462 9.857 0.734 1.00 98.44 130 VAL A CA 1
ATOM 1023 C C . VAL A 1 130 ? 3.672 9.063 0.262 1.00 98.44 130 VAL A C 1
ATOM 1025 O O . VAL A 1 130 ? 4.722 9.119 0.899 1.00 98.44 130 VAL A O 1
ATOM 1028 N N . ILE A 1 131 ? 3.522 8.283 -0.809 1.00 98.31 131 ILE A N 1
ATOM 1029 C CA . ILE A 1 131 ? 4.623 7.498 -1.377 1.00 98.31 131 ILE A CA 1
ATOM 1030 C C . ILE A 1 131 ? 5.612 8.477 -2.000 1.00 98.31 131 ILE A C 1
ATOM 1032 O O . ILE A 1 131 ? 5.220 9.373 -2.750 1.00 98.31 131 ILE A O 1
ATOM 1036 N N . LYS A 1 132 ? 6.888 8.336 -1.644 1.00 98.00 132 LYS A N 1
ATOM 1037 C CA . LYS A 1 132 ? 7.924 9.262 -2.100 1.00 98.00 132 LYS A CA 1
ATOM 1038 C C . LYS A 1 132 ? 8.216 9.022 -3.580 1.00 98.00 132 LYS A C 1
ATOM 1040 O O . LYS A 1 132 ? 8.215 7.870 -4.014 1.00 98.00 132 LYS A O 1
ATOM 1045 N N . GLU A 1 133 ? 8.498 10.072 -4.348 1.00 96.75 133 GLU A N 1
ATOM 1046 C CA . GLU A 1 133 ? 8.780 9.908 -5.784 1.00 96.75 133 GLU A CA 1
ATOM 1047 C C . GLU A 1 133 ? 10.017 9.015 -5.987 1.00 96.75 133 GLU A C 1
ATOM 1049 O O . GLU A 1 133 ? 9.979 8.113 -6.821 1.00 96.75 133 GLU A O 1
ATOM 1054 N N . GLU A 1 134 ? 11.039 9.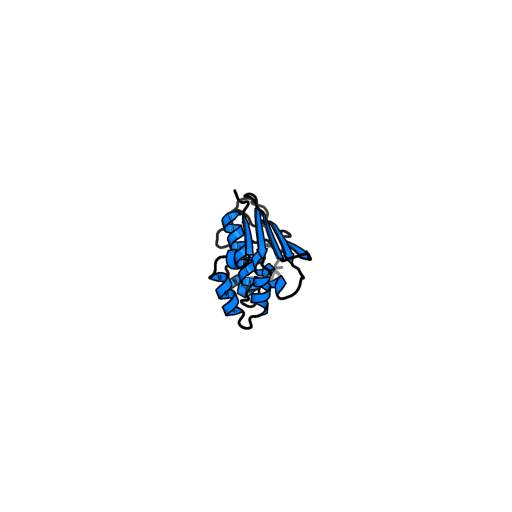123 -5.125 1.00 97.94 134 GLU A N 1
ATOM 1055 C CA . GLU A 1 134 ? 12.220 8.252 -5.186 1.00 97.94 134 GLU A CA 1
ATOM 1056 C C . GLU A 1 134 ? 11.901 6.771 -4.930 1.00 97.94 134 GLU A C 1
ATOM 1058 O O . GLU A 1 134 ? 12.637 5.896 -5.371 1.00 97.94 134 GLU A O 1
ATOM 1063 N N . THR A 1 135 ? 10.800 6.459 -4.236 1.00 98.38 135 THR A N 1
ATOM 1064 C CA . THR A 1 135 ? 10.346 5.069 -4.058 1.00 98.38 135 THR A CA 1
ATOM 1065 C C . THR A 1 135 ? 9.762 4.521 -5.351 1.00 98.38 135 THR A C 1
ATOM 1067 O O . THR A 1 135 ? 10.032 3.378 -5.713 1.00 98.38 135 THR A O 1
ATOM 1070 N N . ILE A 1 136 ? 8.990 5.341 -6.063 1.00 97.81 136 ILE A N 1
ATOM 1071 C CA . ILE A 1 136 ? 8.413 4.977 -7.358 1.00 97.81 136 ILE A CA 1
ATOM 1072 C C . ILE A 1 136 ? 9.532 4.777 -8.379 1.00 97.81 136 ILE A C 1
ATOM 1074 O O . ILE A 1 136 ? 9.586 3.736 -9.028 1.00 97.81 136 ILE A O 1
ATOM 1078 N N . GLU A 1 137 ? 10.457 5.734 -8.473 1.00 98.00 137 GLU A N 1
ATOM 1079 C CA . GLU A 1 137 ? 11.639 5.642 -9.336 1.00 98.00 137 GLU A CA 1
ATOM 1080 C C . GLU A 1 137 ? 12.484 4.415 -8.995 1.00 98.00 137 GLU A C 1
ATOM 1082 O O . GLU A 1 137 ? 12.866 3.664 -9.895 1.00 98.00 137 GLU A O 1
ATOM 1087 N N . TYR A 1 138 ? 12.712 4.167 -7.699 1.00 98.44 138 TYR A N 1
ATOM 1088 C CA . TYR A 1 138 ? 13.415 2.977 -7.244 1.00 98.44 138 TYR A CA 1
ATOM 1089 C C . TYR A 1 138 ? 12.718 1.723 -7.760 1.00 98.44 138 TYR A C 1
ATOM 1091 O O . TYR A 1 138 ? 13.353 0.976 -8.489 1.00 98.44 138 TYR A O 1
ATOM 1099 N N . PHE A 1 139 ? 11.423 1.522 -7.497 1.00 98.31 139 PHE A N 1
ATOM 1100 C CA . PHE A 1 139 ? 10.701 0.318 -7.930 1.00 98.31 139 PHE A CA 1
ATOM 1101 C C . PHE A 1 139 ? 10.709 0.115 -9.445 1.00 98.31 139 PHE A C 1
ATOM 1103 O O . PHE A 1 139 ? 10.863 -1.014 -9.900 1.00 98.31 139 PHE A O 1
ATOM 1110 N N . LEU A 1 140 ? 10.562 1.189 -10.224 1.00 97.69 140 LEU A N 1
ATOM 1111 C CA . LEU A 1 140 ? 10.565 1.116 -11.688 1.00 97.69 140 LEU A CA 1
ATOM 1112 C C . LEU A 1 140 ? 11.946 0.795 -12.276 1.00 97.69 140 LEU A C 1
ATOM 1114 O O . LEU A 1 140 ? 12.025 0.310 -13.400 1.00 97.69 140 LEU A O 1
ATOM 1118 N N . SER A 1 141 ? 13.025 1.065 -11.538 1.00 97.81 141 SER A N 1
ATOM 1119 C CA . SER A 1 141 ? 14.405 0.821 -11.982 1.00 97.81 141 SER A CA 1
ATOM 1120 C C . SER A 1 141 ? 14.919 -0.603 -11.722 1.00 97.81 141 SER A C 1
ATOM 1122 O O . SER A 1 141 ? 16.066 -0.902 -12.059 1.00 97.81 141 SER A O 1
ATOM 1124 N N . ARG A 1 142 ? 14.125 -1.470 -11.078 1.00 97.19 142 ARG A N 1
ATOM 1125 C CA . ARG A 1 142 ? 14.552 -2.812 -10.649 1.00 97.19 142 ARG A CA 1
ATOM 1126 C C . ARG A 1 142 ? 13.969 -3.889 -11.549 1.00 97.19 142 ARG A C 1
ATOM 1128 O O . ARG A 1 142 ? 12.759 -3.953 -11.735 1.00 97.19 142 ARG A O 1
ATOM 1135 N N . ASP A 1 143 ? 14.833 -4.792 -11.999 1.00 96.06 143 ASP A N 1
ATOM 1136 C CA . ASP A 1 143 ? 14.420 -5.984 -12.747 1.00 96.06 143 ASP A CA 1
ATOM 1137 C C . ASP A 1 143 ? 13.989 -7.130 -11.815 1.00 96.06 143 ASP A C 1
ATOM 1139 O O . ASP A 1 143 ? 13.070 -7.886 -12.125 1.00 96.06 143 ASP A O 1
ATOM 1143 N N . ASP A 1 144 ? 14.634 -7.250 -10.649 1.00 97.69 144 ASP A N 1
ATOM 1144 C CA . ASP A 1 144 ? 14.321 -8.272 -9.648 1.00 97.69 144 ASP A CA 1
ATOM 1145 C C . ASP A 1 144 ? 13.197 -7.792 -8.717 1.00 97.69 144 ASP A C 1
ATOM 1147 O O . ASP A 1 144 ? 13.420 -7.132 -7.691 1.00 97.69 144 ASP A O 1
ATOM 1151 N N . LEU A 1 145 ? 11.962 -8.081 -9.126 1.00 97.56 145 LEU A N 1
ATOM 1152 C CA . LEU A 1 145 ? 10.756 -7.646 -8.425 1.00 97.56 145 LEU A CA 1
ATOM 1153 C C . LEU A 1 145 ? 10.593 -8.321 -7.060 1.00 97.56 145 LEU A C 1
ATOM 1155 O O . LEU A 1 145 ? 10.203 -7.644 -6.108 1.00 97.56 145 LEU A O 1
ATOM 1159 N N . GLU A 1 146 ? 10.923 -9.609 -6.953 1.00 97.94 146 GLU A N 1
ATOM 1160 C CA . GLU A 1 146 ? 10.782 -10.382 -5.714 1.00 97.94 146 GLU A CA 1
ATOM 1161 C C . GLU A 1 146 ? 11.767 -9.881 -4.657 1.00 97.94 146 GLU A C 1
ATOM 1163 O O . GLU A 1 146 ? 11.370 -9.568 -3.532 1.00 97.94 146 GLU A O 1
ATOM 1168 N N . ARG A 1 147 ? 13.037 -9.678 -5.038 1.00 98.31 147 ARG A N 1
ATOM 1169 C CA . ARG A 1 147 ? 14.041 -9.099 -4.139 1.00 98.31 147 ARG A CA 1
ATOM 1170 C C . ARG A 1 147 ? 13.658 -7.692 -3.694 1.00 98.31 147 ARG A C 1
ATOM 1172 O O . ARG A 1 147 ? 13.817 -7.339 -2.528 1.00 98.31 147 ARG A O 1
ATOM 1179 N N . THR A 1 148 ? 13.130 -6.881 -4.609 1.00 98.62 148 THR A N 1
ATOM 1180 C CA . THR A 1 148 ? 12.694 -5.517 -4.279 1.00 98.62 148 THR A CA 1
ATOM 1181 C C . THR A 1 148 ? 11.478 -5.536 -3.343 1.00 98.62 148 THR A C 1
ATOM 1183 O O . THR A 1 148 ? 11.394 -4.726 -2.422 1.00 98.62 148 THR A O 1
ATOM 1186 N N . ALA A 1 149 ? 10.545 -6.474 -3.517 1.00 98.62 149 ALA A N 1
ATOM 1187 C CA . ALA A 1 149 ? 9.420 -6.671 -2.606 1.00 98.62 149 ALA A CA 1
ATOM 1188 C C . ALA A 1 149 ? 9.869 -7.130 -1.206 1.00 98.62 149 ALA A C 1
ATOM 1190 O O . ALA A 1 149 ? 9.355 -6.631 -0.201 1.00 98.62 149 ALA A O 1
ATOM 1191 N N . GLU A 1 150 ? 10.860 -8.021 -1.127 1.00 98.31 150 GLU A N 1
ATOM 1192 C CA . GLU A 1 150 ? 11.496 -8.434 0.128 1.00 98.31 150 GLU A CA 1
ATOM 1193 C C . GLU A 1 150 ? 12.102 -7.228 0.860 1.00 98.31 150 GLU A C 1
ATOM 1195 O O . GLU A 1 150 ? 11.770 -6.985 2.022 1.00 98.31 150 GLU A O 1
ATOM 1200 N N . GLU A 1 151 ? 12.877 -6.388 0.165 1.00 98.56 151 GLU A N 1
ATOM 1201 C CA . GLU A 1 151 ? 13.426 -5.149 0.733 1.00 98.56 151 GLU A CA 1
ATOM 1202 C C . GLU A 1 151 ? 12.323 -4.238 1.294 1.00 98.56 151 GLU A C 1
ATOM 1204 O O . GLU A 1 151 ? 12.480 -3.654 2.374 1.00 98.56 151 GLU A O 1
ATOM 1209 N N . VAL A 1 152 ? 11.189 -4.121 0.592 1.00 98.69 152 VAL A N 1
ATOM 1210 C CA . VAL A 1 152 ? 10.033 -3.345 1.064 1.00 98.69 152 VAL A CA 1
ATOM 1211 C C . VAL A 1 152 ? 9.489 -3.902 2.376 1.00 98.69 152 VAL A C 1
ATOM 1213 O O . VAL A 1 152 ? 9.194 -3.128 3.297 1.00 98.69 152 VAL A O 1
ATOM 1216 N N . ARG A 1 153 ? 9.383 -5.228 2.499 1.00 97.88 153 ARG A N 1
ATOM 1217 C CA . ARG A 1 153 ? 8.897 -5.892 3.716 1.00 97.88 153 ARG A CA 1
ATOM 1218 C C . ARG A 1 153 ? 9.865 -5.764 4.885 1.00 97.88 153 ARG A C 1
ATOM 1220 O O . ARG A 1 153 ? 9.404 -5.486 5.992 1.00 97.88 153 ARG A O 1
ATOM 1227 N N . GLU A 1 154 ? 11.165 -5.883 4.647 1.00 97.75 154 GLU A N 1
ATOM 1228 C CA . GLU A 1 154 ? 12.192 -5.870 5.697 1.00 97.75 154 GLU A CA 1
ATOM 1229 C C . GLU A 1 154 ? 12.510 -4.470 6.242 1.00 97.75 154 GLU A C 1
ATOM 1231 O O . GLU A 1 154 ? 12.841 -4.319 7.417 1.00 97.75 154 GLU A O 1
ATOM 1236 N N . ASN A 1 155 ? 12.386 -3.422 5.423 1.00 98.50 155 ASN A N 1
ATOM 1237 C CA . ASN A 1 155 ? 12.723 -2.057 5.840 1.00 98.50 155 ASN A CA 1
ATOM 1238 C C . ASN A 1 155 ? 11.530 -1.317 6.462 1.00 98.50 155 ASN A C 1
ATOM 1240 O O . ASN A 1 155 ? 10.415 -1.517 6.000 1.00 98.50 155 ASN A O 1
ATOM 1244 N N . PRO A 1 156 ? 11.708 -0.401 7.429 1.00 98.06 156 PRO A N 1
ATOM 1245 C CA . PRO A 1 156 ? 10.611 0.400 7.989 1.00 98.06 156 PRO A CA 1
ATOM 1246 C C . PRO A 1 156 ? 9.757 1.097 6.918 1.00 98.06 156 PRO A C 1
ATOM 1248 O O . PRO A 1 156 ? 10.272 1.503 5.874 1.00 98.06 156 PRO A O 1
ATOM 1251 N N . LEU A 1 157 ? 8.450 1.243 7.163 1.00 97.75 157 LEU A N 1
ATOM 1252 C CA . LEU A 1 157 ? 7.512 1.815 6.186 1.00 97.75 157 LEU A CA 1
ATOM 1253 C C . LEU A 1 157 ? 7.901 3.253 5.796 1.00 97.75 157 LEU A C 1
ATOM 1255 O O . LEU A 1 157 ? 7.806 3.633 4.631 1.00 97.75 157 LEU A O 1
ATOM 1259 N N . GLU A 1 158 ? 8.442 4.009 6.748 1.00 97.94 158 GLU A N 1
ATOM 1260 C CA . GLU A 1 158 ? 8.937 5.383 6.620 1.00 97.94 158 GLU A CA 1
ATOM 1261 C C . GLU A 1 158 ? 10.103 5.519 5.629 1.00 97.94 158 GLU A C 1
ATOM 1263 O O . GLU A 1 158 ? 10.409 6.623 5.165 1.00 97.94 158 GLU A O 1
ATOM 1268 N N . ARG A 1 159 ? 10.758 4.409 5.258 1.00 98.25 159 ARG A N 1
ATOM 1269 C CA . ARG A 1 159 ? 11.713 4.400 4.145 1.00 98.25 159 ARG A CA 1
ATOM 1270 C C . ARG A 1 159 ? 11.020 4.781 2.836 1.00 98.25 159 ARG A C 1
ATOM 1272 O O . ARG A 1 159 ? 11.572 5.578 2.081 1.00 98.25 159 ARG A O 1
ATOM 1279 N N . TRP A 1 160 ? 9.813 4.268 2.616 1.00 98.62 160 TRP A N 1
ATOM 1280 C CA . TRP A 1 160 ? 9.094 4.293 1.338 1.00 98.62 160 TRP A CA 1
ATOM 1281 C C . TRP A 1 160 ? 8.048 5.407 1.237 1.00 98.62 160 TRP A C 1
ATOM 1283 O O . TRP A 1 160 ? 7.665 5.829 0.146 1.00 98.62 160 TRP A O 1
ATOM 1293 N N . VAL A 1 161 ? 7.560 5.886 2.382 1.00 98.62 161 VAL A N 1
ATOM 1294 C CA . VAL A 1 161 ? 6.472 6.869 2.449 1.00 98.62 161 VAL A CA 1
ATOM 1295 C C . VAL A 1 161 ? 6.768 7.954 3.479 1.00 98.62 161 VAL A C 1
ATOM 1297 O O . VAL A 1 161 ? 7.478 7.723 4.457 1.00 98.62 161 VAL A O 1
ATOM 1300 N N . PHE A 1 162 ? 6.190 9.134 3.286 1.00 98.44 162 PHE A N 1
ATOM 1301 C CA . PHE A 1 162 ? 5.913 10.045 4.391 1.00 98.44 162 PHE A CA 1
ATOM 1302 C C . PHE A 1 162 ? 4.623 9.603 5.076 1.00 98.44 162 PHE A C 1
ATOM 1304 O O . PHE A 1 162 ? 3.622 9.341 4.409 1.00 98.44 162 PHE A O 1
ATOM 1311 N N . LEU A 1 163 ? 4.653 9.524 6.401 1.00 97.19 163 LEU A N 1
ATOM 1312 C CA . LEU A 1 163 ? 3.568 9.008 7.225 1.00 97.19 163 LEU A CA 1
ATOM 1313 C C . LEU A 1 163 ? 3.058 10.103 8.160 1.00 97.19 163 LEU A C 1
ATOM 1315 O O . LEU A 1 163 ? 3.837 10.736 8.870 1.00 97.19 163 LEU A O 1
ATOM 1319 N N . GLN A 1 164 ? 1.743 10.299 8.166 1.00 97.56 164 GLN A N 1
ATOM 1320 C CA . GLN A 1 164 ? 1.035 11.126 9.135 1.00 97.56 164 GLN A CA 1
ATOM 1321 C C . GLN A 1 164 ? -0.019 10.262 9.827 1.00 97.56 164 GLN A C 1
ATOM 1323 O O . GLN A 1 164 ? -0.943 9.764 9.181 1.00 97.56 164 GLN A O 1
ATOM 1328 N N . ASP A 1 165 ? 0.144 10.069 11.131 1.00 95.19 165 ASP A N 1
ATOM 1329 C CA . ASP A 1 165 ? -0.742 9.260 11.962 1.00 95.19 165 ASP A CA 1
ATOM 1330 C C . ASP A 1 165 ? -1.597 10.176 12.848 1.00 95.19 165 ASP A C 1
ATOM 1332 O O . ASP A 1 165 ? -1.079 10.939 13.662 1.00 95.19 165 ASP A O 1
ATOM 1336 N N . PHE A 1 166 ? -2.912 10.111 12.648 1.00 95.12 166 PHE A N 1
ATOM 1337 C CA . PHE A 1 166 ? -3.940 10.814 13.415 1.00 95.12 166 PHE A CA 1
ATOM 1338 C C . PHE A 1 166 ? -4.859 9.807 14.126 1.00 95.12 166 PHE A C 1
ATOM 1340 O O . PHE A 1 166 ? -6.070 10.030 14.223 1.00 95.12 166 PHE A O 1
ATOM 1347 N N . SER A 1 167 ? -4.322 8.650 14.524 1.00 90.19 167 SER A N 1
ATOM 1348 C CA . SER A 1 167 ? -5.034 7.673 15.347 1.00 90.19 167 SER A CA 1
ATOM 1349 C C . SER A 1 167 ? -5.073 8.075 16.826 1.00 90.19 167 SER A C 1
ATOM 1351 O O . SER A 1 167 ? -4.205 8.800 17.315 1.00 90.19 167 SER A O 1
ATOM 1353 N N . ASN A 1 168 ? -6.126 7.625 17.513 1.00 82.88 168 ASN A N 1
ATOM 1354 C CA . ASN A 1 168 ? -6.395 7.875 18.933 1.00 82.88 168 ASN A CA 1
ATOM 1355 C C . ASN A 1 168 ? -5.814 6.791 19.851 1.00 82.88 168 ASN A C 1
ATOM 1357 O O . ASN A 1 168 ? -5.848 5.593 19.473 1.00 82.88 168 ASN A O 1
#

Foldseek 3Di:
DDDDDDDDDDDDDPDPPPPPPPPPPDPDWAPDVVNFADLVVLCVVLVHQFQLLLLLLVVLQVVCVQQVDGDLQQKAKEWEDCDPDPPNCSSVSSVCRRHSCDVVVVRYHYDYDPFTKMWMAGPQGIKIKGFDVVLVVVRVPDPPGNVSSVVCNPDDSVVGTDMDDTGD